Protein AF-L0JRA0-F1 (afdb_monomer_lite)

Organism: Natrinema pellirubrum (strain DSM 15624 / CIP 106293 / JCM 10476 / NCIMB 786 / 157) (NCBI:txid797303)

pLDDT: mean 82.23, std 15.48, range [40.06, 94.75]

Secondary structure (DSSP, 8-state):
------THHHHHHHHHHHHHHHHHHHHHHHHHHHH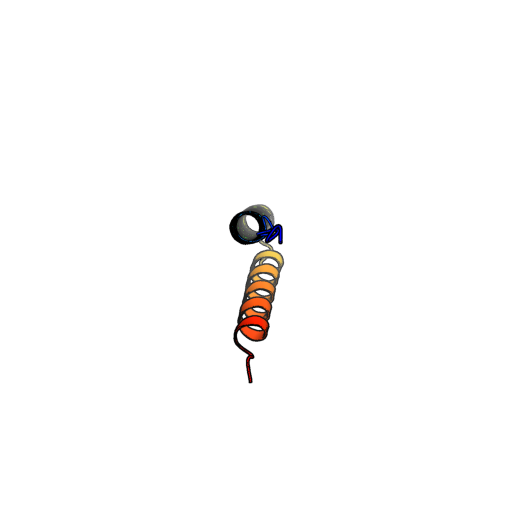HH---HHHHHHHHHHHHHHHHHH---

Structure (mmCIF, N/CA/C/O backbone):
data_AF-L0JRA0-F1
#
_entry.id   AF-L0JRA0-F1
#
loop_
_atom_site.group_PDB
_atom_site.id
_atom_site.type_symbol
_atom_site.label_atom_id
_atom_site.label_alt_id
_atom_site.label_comp_id
_atom_site.label_asym_id
_atom_site.label_entity_id
_atom_site.label_seq_id
_atom_site.pdbx_PDB_ins_code
_atom_site.Cartn_x
_atom_site.Cartn_y
_atom_site.Cartn_z
_atom_site.occupancy
_atom_site.B_iso_or_equiv
_atom_site.auth_seq_id
_atom_site.auth_comp_id
_atom_site.auth_asym_id
_atom_site.auth_atom_id
_atom_site.pdbx_PDB_model_num
ATOM 1 N N . MET A 1 1 ? -15.836 2.832 43.463 1.00 40.06 1 MET A N 1
ATOM 2 C CA . MET A 1 1 ? -16.089 2.950 42.015 1.00 40.06 1 MET A CA 1
ATOM 3 C C . MET A 1 1 ? -14.815 3.490 41.409 1.00 40.06 1 MET A C 1
ATOM 5 O O . MET A 1 1 ? -14.560 4.678 41.499 1.00 40.06 1 MET A O 1
ATOM 9 N N . THR A 1 2 ? -13.947 2.593 40.953 1.00 45.12 2 THR A N 1
ATOM 10 C CA . THR A 1 2 ? -12.740 2.970 40.219 1.00 45.12 2 THR A CA 1
ATOM 11 C C . THR A 1 2 ? -13.143 2.950 38.758 1.00 45.12 2 THR A C 1
ATOM 13 O O . THR A 1 2 ? -13.259 1.878 38.167 1.00 45.12 2 THR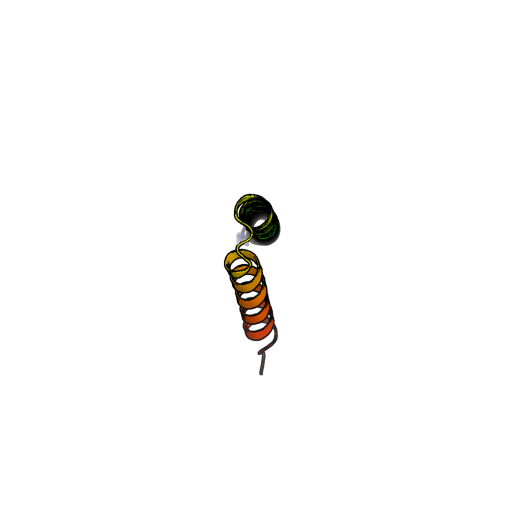 A O 1
ATOM 16 N N . GLU A 1 3 ? -13.469 4.121 38.219 1.00 52.09 3 GLU A N 1
ATOM 17 C CA . GLU A 1 3 ? -13.559 4.323 36.778 1.00 52.09 3 GLU A CA 1
ATOM 18 C C . GLU A 1 3 ? -12.184 3.998 36.194 1.00 52.09 3 GLU A C 1
ATOM 20 O O . GLU A 1 3 ? -11.236 4.776 36.282 1.00 52.09 3 GLU A O 1
ATOM 25 N N . ASN A 1 4 ? -12.054 2.785 35.657 1.00 52.81 4 ASN A N 1
ATOM 26 C CA . ASN A 1 4 ? -10.966 2.435 34.763 1.00 52.81 4 ASN A CA 1
ATOM 27 C C . ASN A 1 4 ? -11.183 3.234 33.473 1.00 52.81 4 ASN A C 1
ATOM 29 O O . ASN A 1 4 ? -11.774 2.727 32.522 1.00 52.81 4 ASN A O 1
ATOM 33 N N . SER A 1 5 ? -10.736 4.492 33.452 1.00 53.56 5 SER A N 1
ATOM 34 C CA . SER A 1 5 ? -10.508 5.232 32.210 1.00 53.56 5 SER A CA 1
ATOM 35 C C . SER A 1 5 ? -9.399 4.510 31.455 1.00 53.56 5 SER A C 1
ATOM 37 O O . SER A 1 5 ? -8.209 4.689 31.707 1.00 53.56 5 SER A O 1
ATOM 39 N N . VAL A 1 6 ? -9.833 3.584 30.606 1.00 55.47 6 VAL A N 1
ATOM 40 C CA . VAL A 1 6 ? -9.014 2.725 29.755 1.00 55.47 6 VAL A CA 1
ATOM 41 C C . VAL A 1 6 ? -8.040 3.596 28.942 1.00 55.47 6 VAL A C 1
ATOM 43 O O . VAL A 1 6 ? -8.459 4.629 28.420 1.00 55.47 6 VAL A O 1
ATOM 46 N N . PRO A 1 7 ? -6.765 3.197 28.768 1.00 54.25 7 PRO A N 1
ATOM 47 C CA . PRO A 1 7 ? -5.748 3.931 27.997 1.00 54.25 7 PRO A CA 1
ATOM 48 C C . PRO A 1 7 ? -5.996 3.938 26.469 1.00 54.25 7 PRO A C 1
ATOM 50 O O . PRO A 1 7 ? -5.053 3.980 25.683 1.00 54.25 7 PRO A O 1
ATOM 53 N N . ASN A 1 8 ? -7.255 3.874 26.034 1.00 56.50 8 ASN A N 1
ATOM 54 C CA . ASN A 1 8 ? -7.653 3.595 24.654 1.00 56.50 8 ASN A CA 1
ATOM 55 C C . ASN A 1 8 ? -7.268 4.727 23.685 1.00 56.50 8 ASN A C 1
ATOM 57 O O . ASN A 1 8 ? -6.804 4.467 22.582 1.00 56.50 8 ASN A O 1
ATOM 61 N N . LEU A 1 9 ? -7.340 5.982 24.143 1.00 54.25 9 LEU A N 1
ATOM 62 C CA . LEU A 1 9 ? -7.069 7.161 23.312 1.00 54.25 9 LEU A CA 1
ATOM 63 C C . LEU A 1 9 ? -5.631 7.190 22.754 1.00 54.25 9 LEU A C 1
ATOM 65 O O . LEU A 1 9 ? -5.406 7.580 21.616 1.00 54.25 9 LEU A O 1
ATOM 69 N N . ALA A 1 10 ? -4.650 6.746 23.548 1.00 61.12 10 ALA A N 1
ATOM 70 C CA . ALA A 1 10 ? -3.242 6.744 23.142 1.00 61.12 10 ALA A CA 1
ATOM 71 C C . ALA A 1 10 ? -2.893 5.588 22.187 1.00 61.12 10 ALA A C 1
ATOM 73 O O . ALA A 1 10 ? -1.858 5.630 21.516 1.00 61.12 10 ALA A O 1
ATOM 74 N N . ILE A 1 11 ? -3.718 4.536 22.162 1.00 63.53 11 ILE A N 1
ATOM 75 C CA . ILE A 1 11 ? -3.557 3.398 21.253 1.00 63.53 11 ILE A CA 1
ATOM 76 C C . ILE A 1 11 ? -4.086 3.781 19.871 1.00 63.53 11 ILE A C 1
ATOM 78 O O . ILE A 1 11 ? -3.390 3.525 18.891 1.00 63.53 11 ILE A O 1
ATOM 82 N N . ASP A 1 12 ? -5.233 4.458 19.804 1.00 72.56 12 ASP A N 1
ATOM 83 C CA . ASP A 1 12 ? -5.840 4.897 18.542 1.00 72.56 12 ASP A CA 1
ATOM 84 C C . ASP A 1 12 ? -4.934 5.871 17.772 1.00 72.56 12 ASP A C 1
ATOM 86 O O . ASP A 1 12 ? -4.639 5.644 16.600 1.00 72.56 12 ASP A O 1
ATOM 90 N N . GLU A 1 13 ? -4.377 6.884 18.443 1.00 76.12 13 GLU A N 1
ATOM 91 C CA . GLU A 1 13 ? -3.487 7.869 17.804 1.00 76.12 13 GLU A CA 1
ATOM 92 C C . GLU A 1 13 ? -2.185 7.228 17.280 1.00 76.12 13 GLU A C 1
ATOM 94 O O . GLU A 1 13 ? -1.692 7.541 16.194 1.00 76.12 13 GLU A O 1
ATOM 99 N N . ARG A 1 14 ? -1.633 6.256 18.020 1.00 80.56 14 ARG A N 1
ATOM 100 C CA . ARG A 1 14 ? -0.469 5.476 17.566 1.00 80.56 14 ARG A CA 1
ATOM 101 C C . ARG A 1 14 ? -0.811 4.565 16.395 1.00 80.56 14 ARG A C 1
ATOM 103 O O . ARG A 1 14 ? 0.032 4.377 15.519 1.00 80.56 14 ARG A O 1
ATOM 110 N N . LEU A 1 15 ? -2.006 3.981 16.392 1.00 83.06 15 LEU A N 1
ATOM 111 C CA . LEU A 1 15 ? -2.473 3.111 15.320 1.00 83.06 15 LEU A CA 1
ATOM 112 C C . LEU A 1 15 ? -2.619 3.904 14.017 1.00 83.06 15 LEU A C 1
ATOM 114 O O . LEU A 1 15 ? -2.093 3.482 12.988 1.00 83.06 15 LEU A O 1
ATOM 118 N N . GLU A 1 16 ? -3.251 5.075 14.079 1.00 82.56 16 GLU A N 1
ATOM 119 C CA . GLU A 1 16 ? -3.428 5.976 12.937 1.00 82.56 16 GLU A CA 1
ATOM 120 C C . GLU A 1 16 ? -2.078 6.425 12.355 1.00 82.56 16 GLU A C 1
ATOM 122 O O . GLU A 1 16 ? -1.857 6.373 11.137 1.00 82.56 16 GLU A O 1
ATOM 127 N N . LEU A 1 17 ? -1.127 6.772 13.228 1.00 87.62 17 LEU A N 1
ATOM 128 C CA . LEU A 1 17 ? 0.227 7.144 12.823 1.00 87.62 17 LEU A CA 1
ATOM 129 C C . LEU A 1 17 ? 0.967 5.974 12.151 1.00 87.62 17 LEU A C 1
ATOM 131 O O . LEU A 1 17 ? 1.600 6.152 11.108 1.00 87.62 17 LEU A O 1
ATOM 135 N N . CYS A 1 18 ? 0.872 4.768 12.718 1.00 88.38 18 CYS A N 1
ATOM 136 C CA . CYS A 1 18 ? 1.469 3.561 12.145 1.00 88.38 18 CYS A CA 1
ATOM 137 C C . CYS A 1 18 ? 0.886 3.233 10.767 1.00 88.38 18 CYS A C 1
ATOM 139 O O . CYS A 1 18 ? 1.649 2.960 9.841 1.00 88.38 18 CYS A O 1
ATOM 141 N N . VAL A 1 19 ? -0.440 3.286 10.611 1.00 87.44 19 VAL A N 1
ATOM 142 C CA . VAL A 1 19 ? -1.119 3.031 9.329 1.00 87.44 19 VAL A CA 1
ATOM 143 C C . VAL A 1 19 ? -0.694 4.057 8.279 1.00 87.44 19 VAL A C 1
ATOM 145 O O . VAL A 1 19 ? -0.365 3.682 7.152 1.00 87.44 19 VAL A O 1
ATOM 148 N N . SER A 1 20 ? -0.605 5.331 8.664 1.00 87.25 20 SER A N 1
ATOM 149 C CA . SER A 1 20 ? -0.151 6.410 7.780 1.00 87.25 20 SER A CA 1
ATOM 150 C C . SER A 1 20 ? 1.288 6.197 7.304 1.00 87.25 20 SER A C 1
ATOM 152 O O . SER A 1 20 ? 1.571 6.267 6.106 1.00 87.25 20 SER A O 1
ATOM 154 N N . LEU A 1 21 ? 2.203 5.868 8.223 1.00 92.81 21 LEU A N 1
ATOM 155 C CA . LEU A 1 21 ? 3.600 5.571 7.892 1.00 92.81 21 LEU A CA 1
ATOM 156 C C . LEU A 1 21 ? 3.732 4.352 6.974 1.00 92.81 21 LEU A C 1
ATOM 158 O O . LEU A 1 21 ? 4.545 4.361 6.047 1.00 92.81 21 LEU A O 1
ATOM 162 N N . LEU A 1 22 ? 2.920 3.319 7.204 1.00 91.00 22 LEU A N 1
ATOM 163 C CA . LEU A 1 22 ? 2.916 2.104 6.393 1.00 91.00 22 LEU A CA 1
ATOM 164 C C . LEU A 1 22 ? 2.430 2.402 4.965 1.00 91.00 22 LEU A C 1
ATOM 166 O O . LEU A 1 22 ? 3.065 1.971 4.002 1.00 91.00 22 LEU A O 1
ATOM 170 N N . GLY A 1 23 ? 1.379 3.216 4.820 1.00 90.25 23 GLY A N 1
ATOM 171 C CA . GLY A 1 23 ? 0.890 3.684 3.520 1.00 90.25 23 GLY A CA 1
ATOM 172 C C . GLY A 1 23 ? 1.946 4.474 2.739 1.00 90.25 23 GLY A C 1
ATOM 173 O O . GLY A 1 23 ? 2.215 4.167 1.577 1.00 90.25 23 GLY A O 1
ATOM 174 N N . VAL A 1 24 ? 2.614 5.433 3.389 1.00 92.62 24 VAL A N 1
ATOM 175 C CA . VAL A 1 24 ? 3.709 6.206 2.772 1.00 92.62 24 VAL A CA 1
ATOM 176 C C . VAL A 1 24 ? 4.864 5.290 2.358 1.00 92.62 24 VAL A C 1
ATOM 178 O O . VAL A 1 24 ? 5.365 5.391 1.237 1.00 92.62 24 VAL A O 1
ATOM 181 N N . GLY A 1 25 ? 5.258 4.356 3.228 1.00 94.75 25 GLY A N 1
ATOM 182 C CA . GLY A 1 25 ? 6.306 3.380 2.932 1.00 94.75 25 GLY A CA 1
ATOM 183 C C . GLY A 1 25 ? 5.977 2.506 1.719 1.00 94.75 25 GLY A C 1
ATOM 184 O O . GLY A 1 25 ? 6.833 2.314 0.852 1.00 94.75 25 GLY A O 1
ATOM 185 N N . ALA A 1 26 ? 4.732 2.035 1.610 1.00 91.69 26 ALA A N 1
ATOM 186 C CA . ALA A 1 26 ? 4.271 1.237 0.475 1.00 91.69 26 ALA A CA 1
ATOM 187 C C . ALA A 1 26 ? 4.338 2.018 -0.850 1.00 91.69 26 ALA A C 1
ATOM 189 O O . ALA A 1 26 ? 4.821 1.486 -1.852 1.00 91.69 26 ALA A O 1
ATOM 190 N N . VAL A 1 27 ? 3.929 3.293 -0.849 1.00 93.19 27 VAL A N 1
ATOM 191 C CA . VAL A 1 27 ? 4.008 4.168 -2.034 1.00 93.19 27 VAL A CA 1
ATOM 192 C C . VAL A 1 27 ? 5.461 4.393 -2.457 1.00 93.19 27 VAL A C 1
ATOM 194 O O . VAL A 1 27 ? 5.781 4.263 -3.639 1.00 93.19 27 VAL A O 1
ATOM 197 N N . ILE A 1 28 ? 6.358 4.674 -1.506 1.00 94.62 28 ILE A N 1
ATOM 198 C CA . ILE A 1 28 ? 7.787 4.876 -1.791 1.00 94.62 28 ILE A CA 1
ATOM 199 C C . ILE A 1 28 ? 8.406 3.604 -2.379 1.00 94.62 28 ILE A C 1
ATOM 201 O O . ILE A 1 28 ? 9.116 3.675 -3.383 1.00 94.62 28 ILE A O 1
ATOM 205 N N . ALA A 1 29 ? 8.121 2.440 -1.791 1.00 92.69 29 ALA A N 1
ATOM 206 C CA . ALA A 1 29 ? 8.638 1.164 -2.276 1.00 92.69 29 ALA A CA 1
ATOM 207 C C . ALA A 1 29 ? 8.147 0.852 -3.699 1.00 92.69 29 ALA A C 1
ATOM 209 O O . ALA A 1 29 ? 8.948 0.479 -4.559 1.00 92.69 29 ALA A O 1
ATOM 210 N N . ALA A 1 30 ? 6.856 1.062 -3.973 1.00 92.25 30 ALA A N 1
ATOM 211 C CA . ALA A 1 30 ? 6.279 0.857 -5.298 1.00 92.25 30 ALA A CA 1
ATOM 212 C C . ALA A 1 30 ? 6.855 1.824 -6.342 1.00 92.25 30 ALA A C 1
ATOM 214 O O . ALA A 1 30 ? 7.182 1.400 -7.453 1.00 92.25 30 ALA A O 1
ATOM 215 N N . ALA A 1 31 ? 7.039 3.098 -5.984 1.00 92.19 31 ALA A N 1
ATOM 216 C CA . ALA A 1 31 ? 7.656 4.094 -6.856 1.00 92.19 31 ALA A CA 1
ATOM 217 C C . ALA A 1 31 ? 9.126 3.759 -7.149 1.00 92.19 31 ALA A C 1
ATOM 219 O O . ALA A 1 31 ? 9.547 3.794 -8.306 1.00 92.19 31 ALA A O 1
ATOM 220 N N . TYR A 1 32 ? 9.895 3.372 -6.126 1.00 93.19 32 TYR A N 1
ATOM 221 C CA . TYR A 1 32 ? 11.288 2.957 -6.285 1.00 93.19 32 TYR A CA 1
ATOM 222 C C . TYR A 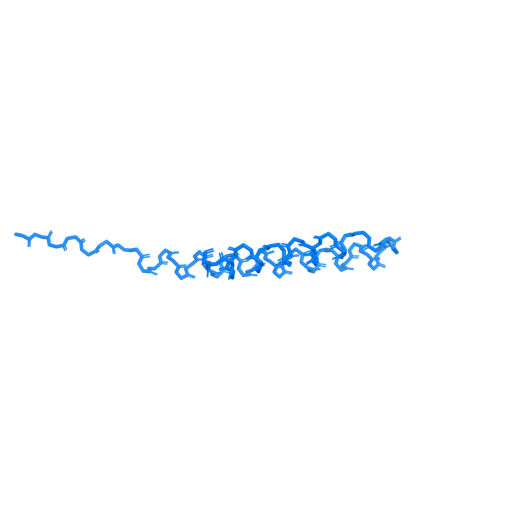1 32 ? 11.413 1.729 -7.190 1.00 93.19 32 TYR A C 1
ATOM 224 O O . TYR A 1 32 ? 12.233 1.719 -8.110 1.00 93.19 32 TYR A O 1
ATOM 232 N N . TYR A 1 33 ? 10.585 0.707 -6.954 1.00 93.31 33 TYR A N 1
ATOM 233 C CA . TYR A 1 33 ? 10.590 -0.501 -7.772 1.00 93.31 33 TYR A CA 1
ATOM 234 C C . TYR A 1 33 ? 10.227 -0.175 -9.221 1.00 93.31 33 TYR A C 1
ATOM 236 O O . TYR A 1 33 ? 10.985 -0.519 -10.121 1.00 93.31 33 TYR A O 1
ATOM 244 N N . THR A 1 34 ? 9.146 0.580 -9.440 1.00 93.50 34 THR A N 1
ATOM 245 C CA . THR A 1 34 ? 8.713 1.011 -10.779 1.00 93.50 34 THR A CA 1
ATOM 246 C C . THR A 1 34 ? 9.800 1.814 -11.496 1.00 93.50 34 THR A C 1
ATOM 248 O O . THR A 1 34 ? 10.072 1.570 -12.668 1.00 93.50 34 THR A O 1
ATOM 251 N N . GLY A 1 35 ? 10.485 2.723 -10.796 1.00 91.44 35 GLY A N 1
ATOM 252 C CA . GLY A 1 35 ? 11.606 3.479 -11.361 1.00 91.44 35 GLY A CA 1
ATOM 253 C C . GLY A 1 35 ? 12.817 2.610 -11.723 1.00 91.44 35 GLY A C 1
ATOM 254 O O . GLY A 1 35 ? 13.563 2.949 -12.638 1.00 91.44 35 GLY A O 1
ATOM 255 N N . ARG A 1 36 ? 13.013 1.476 -11.037 1.00 94.69 36 ARG A N 1
ATOM 256 C CA . ARG A 1 36 ? 14.113 0.530 -11.293 1.00 94.69 36 ARG A CA 1
ATOM 257 C C . ARG A 1 36 ? 13.811 -0.459 -12.413 1.00 94.69 36 ARG A C 1
ATOM 259 O O . ARG A 1 36 ? 14.722 -0.789 -13.167 1.00 94.69 36 ARG A O 1
ATOM 266 N N . THR A 1 37 ? 12.585 -0.964 -12.492 1.00 92.31 37 THR A N 1
ATOM 267 C CA . THR A 1 37 ? 12.192 -2.025 -13.433 1.00 92.31 37 THR A CA 1
ATOM 268 C C . THR A 1 37 ? 11.474 -1.495 -14.670 1.00 92.31 37 THR A C 1
ATOM 270 O O . THR A 1 37 ? 11.358 -2.215 -15.658 1.00 92.31 37 THR A O 1
ATOM 273 N N . GLY A 1 38 ? 10.968 -0.260 -14.624 1.00 91.12 38 GLY A N 1
ATOM 274 C CA . GLY A 1 38 ? 10.082 0.300 -15.644 1.00 91.12 38 GLY A CA 1
ATOM 275 C C . GLY A 1 38 ? 8.675 -0.310 -15.644 1.00 91.12 38 GLY A C 1
ATOM 276 O O . GLY A 1 38 ? 7.860 0.046 -16.492 1.00 91.12 38 GLY A O 1
ATOM 277 N N . THR A 1 39 ? 8.367 -1.224 -14.716 1.00 93.00 39 THR A N 1
ATOM 278 C CA . THR A 1 39 ? 7.055 -1.880 -14.625 1.00 93.00 39 THR A CA 1
ATOM 279 C C . THR A 1 39 ? 6.077 -0.984 -13.883 1.00 93.00 39 THR A C 1
ATOM 281 O O . THR A 1 39 ? 6.334 -0.624 -12.738 1.00 93.00 39 THR A O 1
ATOM 284 N N . TRP A 1 40 ? 4.944 -0.659 -14.499 1.00 89.69 40 TRP A N 1
ATOM 285 C CA . TRP A 1 40 ? 3.926 0.227 -13.925 1.00 89.69 40 TRP A CA 1
ATOM 286 C C . TRP A 1 40 ? 2.997 -0.467 -12.913 1.00 89.69 40 TRP A C 1
ATOM 288 O O . TRP A 1 40 ? 2.335 0.204 -12.118 1.00 89.69 40 TRP A O 1
ATOM 298 N N . GLU A 1 41 ? 2.944 -1.802 -12.926 1.00 93.00 41 GLU A N 1
ATOM 299 C CA . GLU A 1 41 ? 2.035 -2.625 -12.113 1.00 93.00 41 GLU A CA 1
ATOM 300 C C . GLU A 1 41 ? 2.093 -2.339 -10.598 1.00 93.00 41 GLU A C 1
ATOM 302 O O . GLU A 1 41 ? 1.026 -2.256 -9.987 1.00 93.00 41 GLU A O 1
ATOM 307 N N . PRO A 1 42 ? 3.267 -2.125 -9.962 1.00 89.75 42 PRO A N 1
ATOM 308 C CA . PRO A 1 42 ? 3.347 -1.863 -8.524 1.00 89.75 42 PRO A CA 1
ATOM 309 C C . PRO A 1 42 ? 2.680 -0.547 -8.121 1.00 89.75 42 PRO A C 1
ATOM 311 O O . PR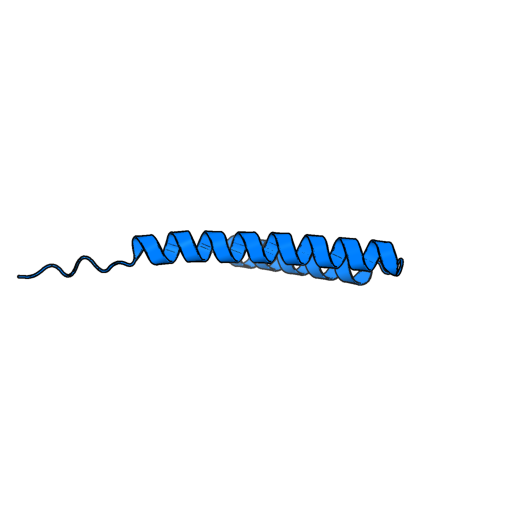O A 1 42 ? 1.978 -0.497 -7.113 1.00 89.75 42 PRO A O 1
ATOM 314 N N . LEU A 1 43 ? 2.872 0.519 -8.909 1.00 90.06 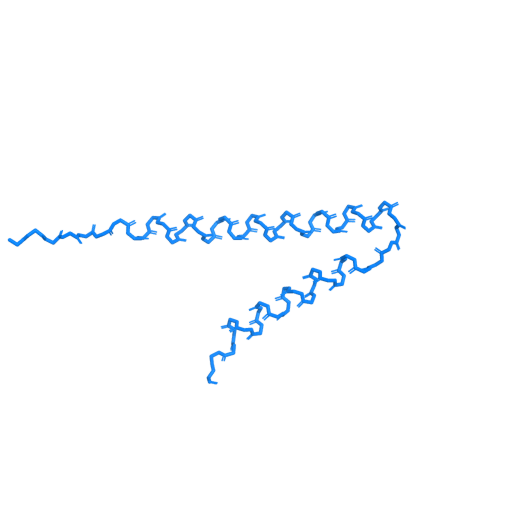43 LEU A N 1
ATOM 315 C CA . LEU A 1 43 ? 2.208 1.803 -8.668 1.00 90.06 43 LEU A CA 1
ATOM 316 C C . LEU A 1 43 ? 0.693 1.661 -8.810 1.00 90.06 43 LEU A C 1
ATOM 318 O O . LEU A 1 43 ? -0.043 2.110 -7.936 1.00 90.06 43 LEU A O 1
ATOM 322 N N . MET A 1 44 ? 0.235 0.975 -9.859 1.00 92.44 44 MET A N 1
ATOM 323 C CA . MET A 1 44 ? -1.193 0.729 -10.061 1.00 92.44 44 MET A CA 1
ATOM 324 C C . MET A 1 44 ? -1.805 -0.109 -8.937 1.00 92.44 44 MET A C 1
ATOM 326 O O . MET A 1 44 ? -2.893 0.221 -8.474 1.00 92.44 44 MET A O 1
ATOM 330 N N . AL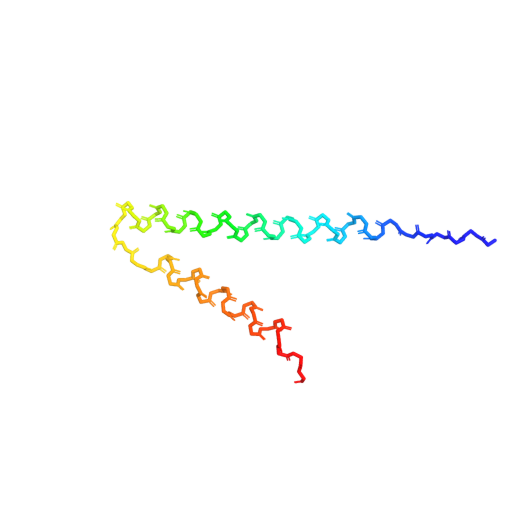A A 1 45 ? -1.111 -1.137 -8.444 1.00 92.75 45 ALA A N 1
ATOM 331 C CA . ALA A 1 45 ? -1.579 -1.945 -7.319 1.00 92.75 45 ALA A CA 1
ATOM 332 C C . ALA A 1 45 ? -1.740 -1.111 -6.037 1.00 92.75 45 ALA A C 1
ATOM 334 O O . ALA A 1 45 ? -2.759 -1.224 -5.357 1.00 92.75 45 ALA A O 1
ATOM 335 N N . VAL A 1 46 ? -0.774 -0.237 -5.732 1.00 93.88 46 VAL A N 1
ATOM 336 C CA . VAL A 1 46 ? -0.854 0.655 -4.565 1.00 93.88 46 VAL A CA 1
ATOM 337 C C . VAL A 1 46 ? -1.971 1.687 -4.726 1.00 93.88 46 VAL A C 1
ATOM 339 O O . VAL A 1 46 ? -2.738 1.891 -3.787 1.00 93.88 46 VAL A O 1
ATOM 342 N N . SER A 1 47 ? -2.122 2.293 -5.907 1.00 91.56 47 SER A N 1
ATOM 343 C CA . SER A 1 47 ? -3.216 3.233 -6.187 1.00 91.56 47 SER A CA 1
ATOM 344 C C . SER A 1 47 ? -4.590 2.575 -6.067 1.00 91.56 47 SER A C 1
ATOM 346 O O . SER A 1 47 ? -5.499 3.160 -5.482 1.00 91.56 47 SER A O 1
ATOM 348 N N . LEU A 1 48 ? -4.742 1.352 -6.578 1.00 94.75 48 LEU A N 1
ATOM 349 C CA . LEU A 1 48 ? -6.003 0.616 -6.524 1.00 94.75 48 LEU A CA 1
ATOM 350 C C . LEU A 1 48 ? -6.316 0.151 -5.096 1.00 94.75 48 LEU A C 1
ATOM 352 O O . LEU A 1 48 ? -7.455 0.267 -4.655 1.00 94.75 48 LEU A O 1
ATOM 356 N N . GLY A 1 49 ? -5.303 -0.287 -4.344 1.00 92.31 49 GLY A N 1
ATOM 357 C CA . GLY A 1 49 ? -5.436 -0.599 -2.921 1.00 92.31 49 GLY A CA 1
ATOM 358 C C . GLY A 1 49 ? -5.877 0.611 -2.095 1.00 92.31 49 GLY A C 1
ATOM 359 O O . GLY A 1 49 ? -6.826 0.507 -1.325 1.00 92.31 49 GLY A O 1
ATOM 360 N N . LEU A 1 50 ? -5.255 1.777 -2.304 1.00 90.31 50 LEU A N 1
ATOM 361 C CA . LEU A 1 50 ? -5.664 3.036 -1.669 1.00 90.31 50 LEU A CA 1
ATOM 362 C C . LEU A 1 50 ? -7.093 3.432 -2.047 1.00 90.31 50 LEU A C 1
ATOM 364 O O . LEU A 1 50 ? -7.867 3.805 -1.172 1.00 90.31 50 LEU A O 1
ATOM 368 N N . ALA A 1 51 ? -7.460 3.315 -3.324 1.00 92.25 51 ALA A N 1
ATOM 369 C CA . ALA A 1 51 ? -8.817 3.600 -3.776 1.00 92.25 51 ALA A CA 1
ATOM 370 C C . ALA A 1 51 ? -9.845 2.681 -3.103 1.00 92.25 51 ALA A C 1
ATOM 372 O O . ALA A 1 51 ? -10.890 3.159 -2.680 1.00 92.25 51 ALA A O 1
ATOM 373 N N . LEU A 1 52 ? -9.542 1.388 -2.949 1.00 93.12 52 LEU A N 1
ATOM 374 C CA . LEU A 1 52 ? -10.401 0.458 -2.216 1.00 93.12 52 LEU A CA 1
ATOM 375 C C . LEU A 1 52 ? -10.513 0.838 -0.741 1.00 93.12 52 LEU A C 1
ATOM 377 O O . LEU A 1 52 ? -11.619 0.850 -0.221 1.00 93.12 52 LEU A O 1
ATOM 381 N N . VAL A 1 53 ? -9.405 1.181 -0.077 1.00 89.56 53 VAL A N 1
ATOM 382 C CA . VAL A 1 53 ? -9.434 1.642 1.321 1.00 89.56 53 VAL A CA 1
ATOM 383 C C . VAL A 1 53 ? -10.323 2.873 1.460 1.00 89.56 53 VAL A C 1
ATOM 385 O O . VAL A 1 53 ? -11.187 2.887 2.328 1.00 89.56 53 VAL A O 1
ATOM 388 N N . VAL A 1 54 ? -10.165 3.867 0.581 1.00 88.50 54 VAL A N 1
ATOM 389 C CA . VAL A 1 54 ? -11.033 5.051 0.569 1.00 88.50 54 VAL A CA 1
ATOM 390 C C . VAL A 1 54 ? -12.478 4.633 0.358 1.00 88.50 54 VAL A C 1
ATOM 392 O O . VAL A 1 54 ? -13.310 4.993 1.175 1.00 88.50 54 VAL A O 1
ATOM 395 N N . LEU A 1 55 ? -12.772 3.826 -0.666 1.00 91.75 55 LEU A N 1
ATOM 396 C CA . LEU A 1 55 ? -14.128 3.359 -0.938 1.00 91.75 55 LEU A CA 1
ATOM 397 C C . LEU A 1 55 ? -14.733 2.658 0.276 1.00 91.75 55 LEU A C 1
ATOM 399 O O . LEU A 1 55 ? -15.801 3.066 0.689 1.00 91.75 55 LEU A O 1
ATOM 403 N N . PHE A 1 56 ? -14.057 1.688 0.893 1.00 88.38 56 PHE A N 1
ATOM 404 C CA . PHE A 1 56 ? -14.569 0.973 2.067 1.00 88.38 56 PHE A CA 1
ATOM 405 C C . PHE A 1 56 ? -14.734 1.864 3.301 1.00 88.38 56 PHE A C 1
ATOM 407 O O . PHE A 1 56 ? -15.671 1.655 4.061 1.00 88.38 56 PHE A O 1
ATOM 414 N N . VAL A 1 57 ? -13.856 2.849 3.500 1.00 83.69 57 VAL A N 1
ATOM 415 C CA . VAL A 1 57 ? -13.970 3.810 4.610 1.00 83.69 57 VAL A CA 1
ATOM 416 C C . VAL A 1 57 ? -15.096 4.815 4.360 1.00 83.69 57 VAL A C 1
ATOM 418 O O . VAL A 1 57 ? -15.802 5.188 5.287 1.00 83.69 57 VAL A O 1
ATOM 421 N N . THR A 1 58 ? -15.276 5.259 3.114 1.00 85.94 58 THR A N 1
ATOM 422 C CA . THR A 1 58 ? -16.321 6.224 2.733 1.00 85.94 58 THR A CA 1
ATOM 423 C C . THR A 1 58 ? -17.662 5.579 2.411 1.00 85.94 58 THR A C 1
ATOM 425 O O . THR A 1 58 ? -18.648 6.293 2.281 1.00 85.94 58 THR A O 1
ATOM 428 N N . ALA A 1 59 ? -17.716 4.254 2.270 1.00 82.06 59 ALA A N 1
ATOM 429 C CA . ALA A 1 59 ? -18.926 3.502 1.950 1.00 82.06 59 ALA A CA 1
ATOM 430 C C . ALA A 1 59 ? -19.871 3.345 3.152 1.00 82.06 59 ALA A C 1
ATOM 432 O O . ALA A 1 59 ? -20.678 2.422 3.158 1.00 82.06 59 ALA A O 1
ATOM 433 N N . GLU A 1 60 ? -19.809 4.230 4.152 1.00 64.06 60 GLU A N 1
ATOM 434 C CA . GLU A 1 60 ? -20.914 4.359 5.100 1.00 64.06 60 GLU A CA 1
ATOM 435 C C . GLU A 1 60 ? -22.141 4.957 4.391 1.00 64.06 60 GLU A C 1
ATOM 437 O O . GLU A 1 60 ? -22.296 6.176 4.308 1.00 64.06 60 GLU A O 1
ATOM 442 N N . GLU A 1 61 ? -22.967 4.057 3.841 1.00 51.59 61 GLU A N 1
ATOM 443 C CA . GLU A 1 61 ? -24.396 3.869 4.161 1.00 51.59 61 GLU A CA 1
ATOM 444 C C . GLU A 1 61 ? -24.831 2.420 3.854 1.00 51.59 61 GLU A C 1
ATOM 446 O O . GLU A 1 61 ? -24.569 1.929 2.729 1.00 51.59 61 GLU A O 1
#

Sequence (61 aa):
MTENSVPNLAIDERLELCVSLLGVGAVIAAAYYTGRTGTWEPLMAVSLGLALVVLFVTAEE

Radius of gyration: 17.42 Å; chains: 1; bounding box: 38×10×58 Å

Foldseek 3Di:
DPPCPDPVVVVVVVVVVVVVVVLVVQCVVLVVVCVVPVDCVSNVVSVVVVVVVCCVVVVDD